Protein AF-A0A7U2MI88-F1 (afdb_monomer)

InterPro domains:
  IPR036291 NAD(P)-binding domain superfamily [SSF51735] (4-44)

Sequence (51 aa):
MELSIAVAGLGRMGKRHAHALIYRVPRARVVAVCNTVPEEVVCAKNNEEYK

Secondary structure (DSSP, 8-state):
--EEEEEE--SHHHHHHHHHHHHHSTTEEEEEEE-SSHHHHHHHHH-GGG-

Organism: Aspergillus flavus (strain ATCC 200026 / FGSC A1120 / IAM 13836 / NRRL 3357 / JCM 12722 / SRRC 167) (NCBI:txid332952)

Nearest PDB structures (foldseek):
  4l9r-assembly1_A  TM=9.397E-01  e=6.493E-02  Bacillus subtilis subsp. subtilis str. 168
  3nt2-assembly1_A  TM=8.193E-01  e=4.618E-02  Bacillus subtilis
  5iul-assembly1_C  TM=5.079E-01  e=5.750E-01  Bacillus subtilis subsp. subtilis str. 168
  5wq0-assembly5_E  TM=4.903E-01  e=6.589E-01  Paenisporosarcina sp. TG-14
  3cz5-assembly2_B  TM=5.085E-01  e=1.598E+00  Aurantimonas manganoxydans SI85-9A1

Structure (mmCIF, N/CA/C/O backbone):
data_AF-A0A7U2MI88-F1
#
_entry.id   AF-A0A7U2MI88-F1
#
loop_
_atom_site.group_PDB
_atom_site.id
_atom_site.type_symbol
_atom_site.label_atom_id
_atom_site.label_alt_id
_atom_site.label_comp_id
_atom_site.label_asym_id
_atom_site.label_entity_id
_atom_site.label_seq_id
_atom_site.pdbx_PDB_ins_code
_atom_site.Cartn_x
_atom_site.Cartn_y
_atom_site.Cartn_z
_atom_site.occupancy
_atom_site.B_iso_or_equiv
_atom_site.auth_seq_id
_atom_site.auth_comp_id
_atom_site.auth_asym_id
_atom_site.auth_atom_id
_atom_site.pdbx_PDB_model_num
ATOM 1 N N . MET A 1 1 ? -16.477 -5.442 9.162 1.00 63.50 1 MET A N 1
ATOM 2 C CA . MET A 1 1 ? -16.427 -5.394 7.690 1.00 63.50 1 MET A CA 1
ATOM 3 C C . MET A 1 1 ? -15.332 -4.410 7.329 1.00 63.50 1 MET A C 1
ATOM 5 O O . MET A 1 1 ? -15.452 -3.244 7.691 1.00 63.50 1 MET A O 1
ATOM 9 N N . GLU A 1 2 ? -14.226 -4.915 6.794 1.00 7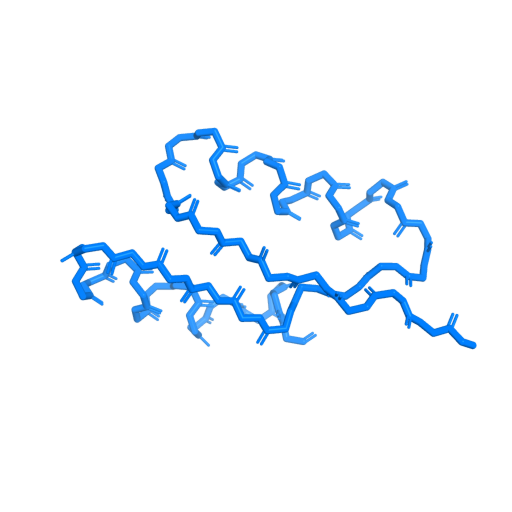8.06 2 GLU A N 1
ATOM 10 C CA . GLU A 1 2 ? -13.050 -4.126 6.409 1.00 78.06 2 GLU A CA 1
ATOM 11 C C . GLU A 1 2 ? -13.067 -3.915 4.896 1.00 78.06 2 GLU A C 1
ATOM 13 O O . GLU A 1 2 ? -13.552 -4.770 4.153 1.00 78.06 2 GLU A O 1
ATOM 18 N N . LEU A 1 3 ? -12.584 -2.761 4.451 1.00 81.25 3 LEU A N 1
ATOM 19 C CA . LEU A 1 3 ? -12.590 -2.355 3.056 1.00 81.25 3 LEU A CA 1
ATOM 20 C C . LEU A 1 3 ? -11.243 -2.726 2.436 1.00 81.25 3 LEU A C 1
ATOM 22 O O . LEU A 1 3 ? -10.215 -2.120 2.739 1.00 81.25 3 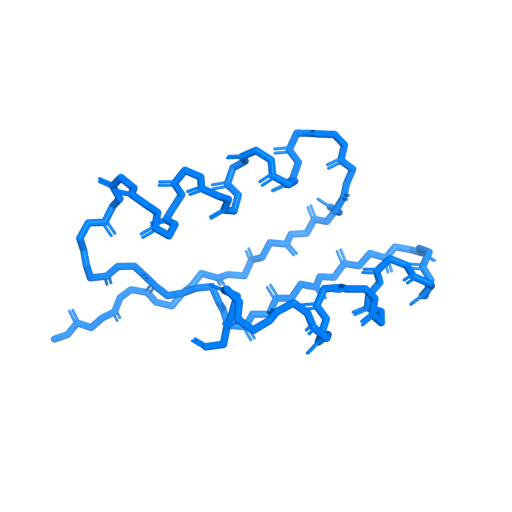LEU A O 1
ATOM 26 N N . SER A 1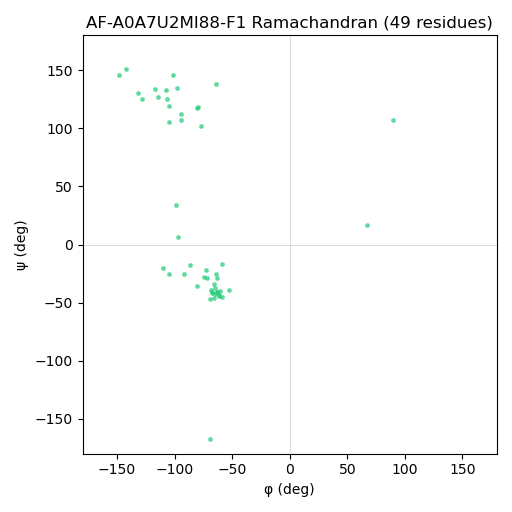 4 ? -11.259 -3.762 1.602 1.00 83.62 4 SER A N 1
ATOM 27 C CA . SER A 1 4 ? -10.087 -4.257 0.883 1.00 83.62 4 SER A CA 1
ATOM 28 C C . SER A 1 4 ? -9.812 -3.394 -0.343 1.00 83.62 4 SER A C 1
ATOM 30 O O . SER A 1 4 ? -10.645 -3.311 -1.243 1.00 83.62 4 SER A O 1
ATOM 32 N N . ILE A 1 5 ? -8.643 -2.758 -0.386 1.00 80.88 5 ILE A N 1
ATOM 33 C CA . ILE A 1 5 ? -8.257 -1.831 -1.454 1.00 80.88 5 ILE A CA 1
ATOM 34 C C . ILE A 1 5 ? -7.045 -2.388 -2.200 1.00 80.88 5 ILE A C 1
ATOM 36 O O . ILE A 1 5 ? -6.071 -2.822 -1.587 1.00 80.88 5 ILE A O 1
ATOM 40 N N . ALA A 1 6 ? -7.095 -2.359 -3.530 1.00 80.31 6 ALA A N 1
ATOM 41 C CA . ALA A 1 6 ? -5.955 -2.651 -4.388 1.00 80.31 6 ALA A CA 1
ATOM 42 C C . ALA A 1 6 ? -5.451 -1.352 -5.025 1.00 80.31 6 ALA A C 1
ATOM 44 O O . ALA A 1 6 ? -6.245 -0.557 -5.530 1.00 80.31 6 ALA A O 1
ATOM 45 N N . VAL A 1 7 ? -4.138 -1.129 -5.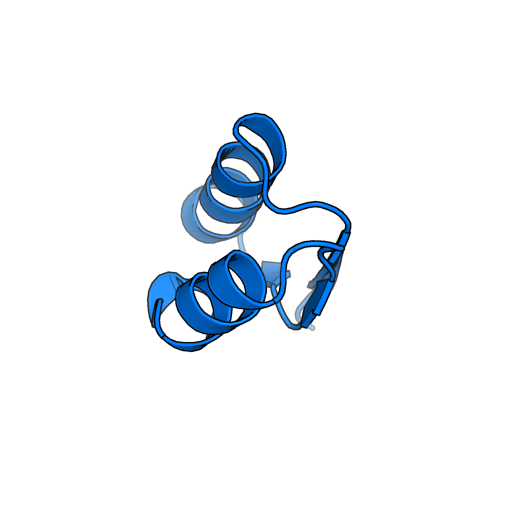001 1.00 76.81 7 VAL A N 1
ATOM 46 C CA . VAL A 1 7 ? -3.509 0.066 -5.579 1.00 76.81 7 VAL A CA 1
ATOM 47 C C . VAL A 1 7 ? -2.791 -0.323 -6.869 1.00 76.81 7 VAL A C 1
ATOM 49 O O . VAL A 1 7 ? -1.950 -1.215 -6.876 1.00 76.81 7 VAL A O 1
ATOM 52 N N . ALA A 1 8 ? -3.100 0.346 -7.976 1.00 77.44 8 ALA A N 1
ATOM 53 C CA . ALA A 1 8 ? -2.386 0.176 -9.238 1.00 77.44 8 ALA A CA 1
ATOM 54 C C . ALA A 1 8 ? -1.473 1.386 -9.480 1.00 77.44 8 ALA A C 1
ATOM 56 O O . ALA A 1 8 ? -1.939 2.519 -9.568 1.00 77.44 8 ALA A O 1
ATOM 57 N N . GLY A 1 9 ? -0.170 1.134 -9.575 1.00 73.75 9 GLY A N 1
ATOM 58 C CA . GLY A 1 9 ? 0.889 2.125 -9.726 1.00 73.75 9 GLY A CA 1
ATOM 59 C C . GLY A 1 9 ? 1.423 2.605 -8.378 1.00 73.75 9 GLY A C 1
ATOM 60 O O . GLY A 1 9 ? 0.790 3.405 -7.691 1.00 73.75 9 GLY A O 1
ATOM 61 N N . LEU A 1 10 ? 2.633 2.170 -8.017 1.00 73.00 10 LEU A N 1
ATOM 62 C CA . LEU A 1 10 ? 3.277 2.507 -6.738 1.00 73.00 10 LEU A CA 1
ATOM 63 C C . LEU A 1 10 ? 4.296 3.648 -6.859 1.00 73.00 10 LEU A C 1
ATOM 65 O O . LEU A 1 10 ? 5.284 3.708 -6.134 1.00 73.00 10 LEU A O 1
ATOM 69 N N . GLY 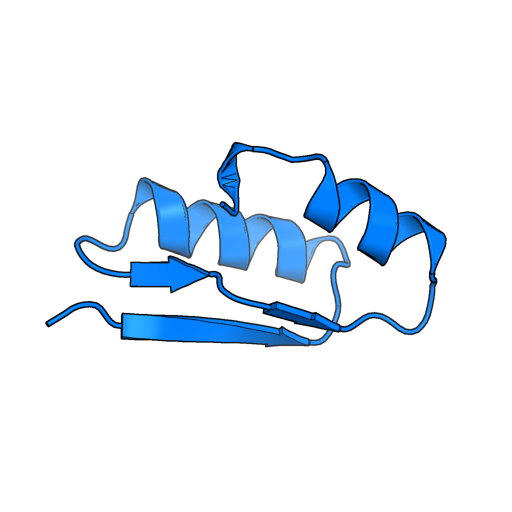A 1 11 ? 4.021 4.604 -7.745 1.00 74.50 11 GLY A N 1
ATOM 70 C CA . GLY A 1 11 ? 4.816 5.823 -7.857 1.00 74.50 11 GLY A CA 1
ATOM 71 C C . GLY A 1 11 ? 4.656 6.755 -6.644 1.00 74.50 11 GLY A C 1
ATOM 72 O O . GLY A 1 11 ? 4.052 6.425 -5.622 1.00 74.50 11 GLY A O 1
ATOM 73 N N . ARG A 1 12 ? 5.135 7.997 -6.774 1.00 78.94 12 ARG A N 1
ATOM 74 C CA . ARG A 1 12 ? 5.090 9.020 -5.703 1.00 78.94 12 ARG A CA 1
ATOM 75 C C . ARG A 1 12 ? 3.692 9.236 -5.103 1.00 78.94 12 ARG A C 1
ATOM 77 O O . ARG A 1 12 ? 3.564 9.412 -3.894 1.00 78.94 12 ARG A O 1
ATOM 84 N N . MET A 1 13 ? 2.652 9.218 -5.939 1.00 79.62 13 MET A N 1
ATOM 85 C CA . MET A 1 13 ? 1.264 9.386 -5.491 1.00 79.62 13 MET A CA 1
ATOM 86 C C . MET A 1 13 ? 0.664 8.097 -4.925 1.00 79.62 13 MET A C 1
ATOM 88 O O . MET A 1 13 ? -0.067 8.172 -3.940 1.00 79.62 13 MET A O 1
ATOM 92 N N . GLY A 1 14 ? 1.017 6.934 -5.485 1.00 77.31 14 GLY A N 1
ATOM 93 C CA . GLY A 1 14 ? 0.559 5.627 -5.005 1.00 77.31 14 GLY A CA 1
ATOM 94 C C . GLY A 1 14 ? 1.009 5.355 -3.571 1.00 77.31 14 GLY A C 1
ATOM 95 O O . GLY A 1 14 ? 0.183 5.005 -2.734 1.00 77.31 14 GLY A O 1
ATOM 96 N N . LYS A 1 15 ? 2.280 5.653 -3.251 1.00 76.50 15 LYS A N 1
ATOM 97 C CA . LYS A 1 15 ? 2.821 5.570 -1.877 1.00 76.50 15 LYS A CA 1
ATOM 98 C C . LYS A 1 15 ? 2.044 6.465 -0.909 1.00 76.50 15 LYS A C 1
ATOM 100 O O . LYS A 1 15 ? 1.655 6.029 0.168 1.00 76.50 15 LYS A O 1
ATOM 105 N N . ARG A 1 16 ? 1.759 7.712 -1.307 1.00 82.50 16 ARG A N 1
ATOM 106 C CA . ARG A 1 16 ? 1.008 8.668 -0.473 1.00 82.50 16 ARG A CA 1
ATOM 107 C C . ARG A 1 16 ? -0.448 8.265 -0.265 1.00 82.50 16 ARG A C 1
ATOM 109 O O . ARG A 1 16 ? -0.947 8.416 0.844 1.00 82.50 16 ARG A O 1
ATOM 116 N N . HIS A 1 17 ? -1.123 7.766 -1.299 1.00 81.38 17 HIS A N 1
ATOM 117 C CA . HIS A 1 17 ? -2.495 7.274 -1.171 1.00 81.38 17 HIS A CA 1
ATOM 118 C C . HIS A 1 17 ? -2.554 6.037 -0.285 1.00 81.38 17 HIS A C 1
ATOM 120 O O . HIS A 1 17 ? -3.369 5.997 0.626 1.00 81.38 17 HIS A O 1
ATOM 126 N N . ALA A 1 18 ? -1.661 5.071 -0.491 1.00 79.25 18 ALA A N 1
ATOM 127 C CA . ALA A 1 18 ? -1.621 3.867 0.325 1.00 79.25 18 ALA A CA 1
ATOM 128 C C . ALA A 1 18 ? -1.332 4.200 1.804 1.00 79.25 18 ALA A C 1
ATOM 130 O O . ALA A 1 18 ? -2.062 3.752 2.683 1.00 79.25 18 ALA A O 1
ATOM 131 N N . HIS A 1 19 ? -0.382 5.100 2.078 1.00 81.12 19 HIS A N 1
ATOM 132 C CA . HIS A 1 19 ? -0.117 5.597 3.431 1.00 81.12 19 HIS A CA 1
ATOM 133 C C . HIS A 1 19 ? -1.317 6.362 4.022 1.00 81.12 19 HIS A C 1
ATOM 135 O O . HIS A 1 19 ? -1.660 6.198 5.188 1.00 81.12 19 HIS A O 1
ATOM 141 N N . ALA A 1 20 ? -2.010 7.193 3.240 1.00 83.81 20 ALA A N 1
ATOM 142 C CA . ALA A 1 20 ? -3.217 7.868 3.718 1.00 83.81 20 ALA A CA 1
ATOM 143 C C . ALA A 1 20 ? -4.348 6.872 4.027 1.00 83.81 20 ALA A C 1
ATOM 145 O O . ALA A 1 20 ? -5.055 7.049 5.013 1.00 83.81 20 ALA A O 1
ATOM 146 N N . LEU A 1 21 ? -4.499 5.817 3.227 1.00 81.38 21 LEU A N 1
ATOM 147 C CA . LEU A 1 21 ? -5.495 4.773 3.456 1.00 81.38 21 LEU A CA 1
ATOM 148 C C . LEU A 1 21 ? -5.208 3.997 4.746 1.00 81.38 21 LEU A C 1
ATOM 150 O O . LEU A 1 21 ? -6.127 3.796 5.528 1.00 81.38 21 LEU A O 1
ATOM 154 N N . ILE A 1 22 ? -3.948 3.647 5.008 1.00 80.56 22 ILE A N 1
ATOM 155 C CA . ILE A 1 22 ? -3.557 2.924 6.228 1.00 80.56 22 ILE A CA 1
ATOM 156 C C . ILE A 1 22 ? -3.705 3.801 7.477 1.00 80.56 22 ILE A C 1
ATOM 158 O O . ILE A 1 22 ? -4.271 3.370 8.477 1.00 80.56 22 ILE A O 1
ATOM 162 N N . TYR A 1 23 ? -3.213 5.043 7.431 1.00 82.25 23 TYR A N 1
ATOM 163 C CA . TYR A 1 23 ? -3.106 5.880 8.632 1.00 82.25 23 TYR A CA 1
ATOM 164 C C . TYR A 1 23 ? -4.313 6.783 8.894 1.00 82.25 23 TYR A C 1
ATOM 166 O O . TYR A 1 23 ? -4.529 7.187 10.034 1.00 82.25 23 TYR A O 1
ATOM 174 N N . ARG A 1 24 ? -5.082 7.160 7.864 1.00 85.31 24 ARG A N 1
ATOM 175 C CA . ARG A 1 24 ? -6.231 8.073 8.018 1.00 85.31 24 ARG A CA 1
ATOM 176 C C . ARG A 1 24 ? -7.585 7.407 7.836 1.00 85.31 24 ARG A C 1
ATOM 178 O O . ARG A 1 24 ? -8.567 7.995 8.283 1.00 85.31 24 ARG A O 1
ATOM 185 N N . VAL A 1 25 ? -7.677 6.245 7.185 1.00 80.62 25 VAL A N 1
ATOM 186 C CA . VAL A 1 25 ? -8.976 5.613 6.913 1.00 80.62 25 VAL A CA 1
ATOM 187 C C . VAL A 1 25 ? -9.198 4.431 7.858 1.00 80.62 25 VAL A C 1
ATOM 189 O O . VAL A 1 25 ? -8.610 3.367 7.671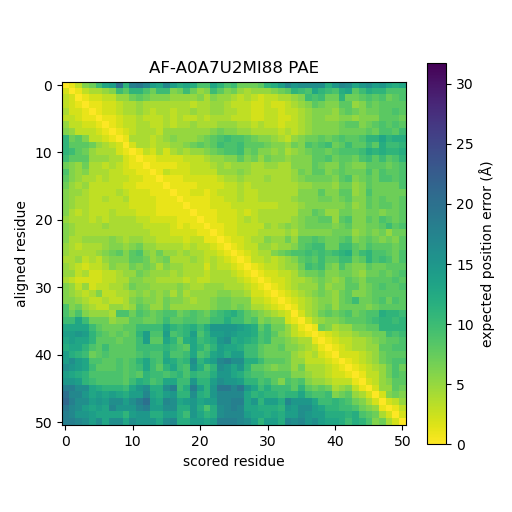 1.00 80.62 25 VAL A O 1
ATOM 192 N N . PRO A 1 26 ? -10.069 4.573 8.874 1.00 78.56 26 PRO A N 1
ATOM 193 C CA . PRO A 1 26 ? -10.391 3.460 9.752 1.00 78.56 26 PRO A CA 1
ATOM 194 C C . PRO A 1 26 ? -11.084 2.349 8.954 1.00 78.56 26 PRO A C 1
ATOM 196 O O . PRO A 1 26 ?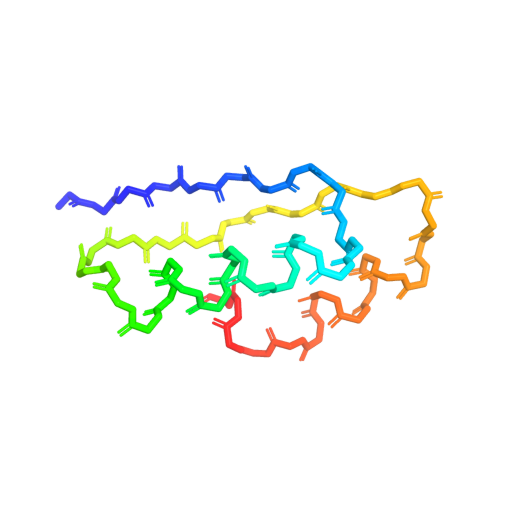 -11.972 2.617 8.145 1.00 78.56 26 PRO A O 1
ATOM 199 N N . ARG A 1 27 ? -10.705 1.093 9.224 1.00 82.50 27 ARG A N 1
ATOM 200 C CA . ARG A 1 27 ? -11.223 -0.124 8.564 1.00 82.50 27 ARG A CA 1
ATOM 201 C C . ARG A 1 27 ? -10.858 -0.282 7.081 1.00 82.50 27 ARG A C 1
ATOM 203 O O . ARG A 1 27 ? -11.497 -1.089 6.409 1.00 82.50 27 ARG A O 1
ATOM 210 N N . ALA A 1 28 ? -9.867 0.440 6.562 1.00 80.94 28 ALA A N 1
ATOM 211 C CA . ALA A 1 28 ? -9.319 0.191 5.230 1.00 80.94 28 ALA A CA 1
ATOM 212 C C . ALA A 1 28 ? -8.043 -0.654 5.324 1.00 80.94 28 ALA A C 1
ATOM 214 O O . ALA A 1 28 ? -7.170 -0.372 6.140 1.00 80.94 28 ALA A O 1
ATOM 215 N N . ARG A 1 29 ? -7.925 -1.673 4.468 1.00 78.06 29 ARG A N 1
ATOM 216 C CA . ARG A 1 29 ? -6.722 -2.503 4.344 1.00 78.06 29 ARG A CA 1
ATOM 217 C C . ARG A 1 29 ? -6.305 -2.570 2.885 1.00 78.06 29 ARG A C 1
ATOM 219 O O . ARG A 1 29 ? -7.104 -2.932 2.021 1.00 78.06 29 ARG A O 1
ATOM 226 N N . VAL A 1 30 ? -5.055 -2.218 2.607 1.00 77.81 30 VAL A N 1
ATOM 227 C CA . VAL A 1 30 ? -4.478 -2.360 1.268 1.00 77.81 30 VAL A CA 1
ATOM 228 C C . VAL A 1 30 ? -4.056 -3.817 1.102 1.00 77.81 30 VAL A C 1
ATOM 230 O O . VAL A 1 30 ? -3.237 -4.295 1.865 1.00 77.81 30 VAL A O 1
ATOM 233 N N . VAL A 1 31 ? -4.648 -4.547 0.156 1.00 76.44 31 VAL A N 1
ATOM 234 C CA . VAL A 1 31 ? -4.461 -6.011 0.031 1.00 76.44 31 VAL A CA 1
ATOM 235 C C . VAL A 1 31 ? -3.551 -6.376 -1.138 1.00 76.44 31 VAL A C 1
ATOM 237 O O . VAL A 1 31 ? -2.931 -7.437 -1.152 1.00 76.44 31 VAL A O 1
ATOM 240 N N . ALA A 1 32 ? -3.472 -5.507 -2.143 1.00 69.25 32 ALA A N 1
ATOM 241 C CA . ALA A 1 32 ? -2.697 -5.766 -3.342 1.00 69.25 32 ALA A CA 1
ATOM 242 C C . ALA A 1 32 ? -2.127 -4.478 -3.920 1.00 69.25 32 ALA A C 1
ATOM 244 O O . ALA A 1 32 ? -2.768 -3.424 -3.887 1.00 69.25 32 ALA A O 1
ATOM 245 N N . VAL A 1 33 ? -0.934 -4.595 -4.503 1.00 75.38 33 VAL A N 1
ATOM 246 C CA . VAL A 1 33 ? -0.332 -3.525 -5.284 1.00 75.38 33 VAL A CA 1
ATOM 247 C C . VAL A 1 33 ? 0.182 -4.055 -6.616 1.00 75.38 33 VAL A C 1
ATOM 249 O O . VAL A 1 33 ? 0.898 -5.054 -6.655 1.00 75.38 33 VAL A O 1
ATOM 252 N N . CYS A 1 34 ? -0.170 -3.378 -7.707 1.00 71.56 34 CYS A N 1
ATOM 253 C CA . CYS A 1 34 ? 0.265 -3.716 -9.060 1.00 71.56 34 CYS A CA 1
ATOM 254 C C . CYS A 1 34 ? 1.147 -2.596 -9.613 1.00 71.56 34 CYS A C 1
ATOM 256 O O . CYS A 1 34 ? 0.728 -1.445 -9.619 1.00 71.56 34 CYS A O 1
ATOM 258 N N . ASN A 1 35 ? 2.346 -2.906 -10.104 1.00 72.19 35 ASN A N 1
ATOM 259 C CA . ASN A 1 35 ? 3.210 -1.934 -10.773 1.00 72.19 35 ASN A CA 1
ATOM 260 C C . ASN A 1 35 ? 3.935 -2.588 -11.952 1.00 72.19 35 ASN A C 1
ATOM 262 O O . ASN A 1 35 ? 4.202 -3.787 -11.920 1.00 72.19 35 ASN A O 1
ATOM 266 N N . THR A 1 36 ? 4.268 -1.807 -12.979 1.00 72.31 36 THR A N 1
ATOM 267 C CA . THR A 1 36 ? 5.040 -2.281 -14.140 1.00 72.31 36 THR A CA 1
ATOM 268 C C . THR A 1 36 ? 6.513 -2.522 -13.809 1.00 72.31 36 THR A C 1
ATOM 270 O O . THR A 1 36 ? 7.162 -3.307 -14.494 1.00 72.31 36 THR A O 1
ATOM 273 N N . VAL A 1 37 ? 7.035 -1.894 -12.747 1.00 73.25 37 VAL A N 1
ATOM 274 C CA . VAL A 1 37 ? 8.394 -2.133 -12.244 1.00 73.25 37 VAL A CA 1
ATOM 275 C C . VAL A 1 37 ? 8.344 -3.184 -11.127 1.00 73.25 37 VAL A C 1
ATOM 277 O O . VAL A 1 37 ? 7.811 -2.886 -10.051 1.00 73.25 37 VAL A O 1
ATOM 280 N N . PRO A 1 38 ? 8.898 -4.393 -11.339 1.00 67.38 38 PRO A N 1
ATOM 281 C CA . PRO A 1 38 ? 8.821 -5.496 -10.376 1.00 67.38 38 PRO A CA 1
ATOM 282 C C . PRO A 1 38 ? 9.520 -5.179 -9.046 1.00 67.38 38 PRO A C 1
ATOM 284 O O . PRO A 1 38 ? 9.094 -5.644 -7.993 1.00 67.38 38 PRO A O 1
ATOM 287 N N . GLU A 1 39 ? 10.540 -4.326 -9.068 1.00 67.38 39 GLU A N 1
ATOM 288 C CA . GLU A 1 39 ? 11.304 -3.906 -7.888 1.00 67.38 39 GLU A CA 1
ATOM 289 C C . GLU A 1 39 ? 10.460 -3.084 -6.896 1.00 67.38 39 GLU A C 1
ATOM 291 O O . GLU A 1 39 ? 10.564 -3.248 -5.680 1.00 67.38 39 GLU A O 1
ATOM 296 N N . GLU A 1 40 ? 9.520 -2.275 -7.399 1.00 65.69 40 GLU A N 1
ATOM 297 C CA . GLU A 1 40 ? 8.575 -1.552 -6.541 1.00 65.69 40 GLU A CA 1
ATOM 298 C C . GLU A 1 40 ? 7.493 -2.472 -5.961 1.00 65.69 40 GLU A C 1
ATOM 300 O O . GLU A 1 40 ? 7.007 -2.218 -4.861 1.00 65.69 40 GLU A O 1
ATOM 305 N N . VAL A 1 41 ? 7.142 -3.559 -6.658 1.00 67.00 41 VAL A N 1
ATOM 306 C CA . VAL A 1 41 ? 6.210 -4.578 -6.143 1.00 67.00 41 VAL A CA 1
ATOM 307 C C . VAL A 1 41 ? 6.846 -5.342 -4.978 1.00 67.00 41 VAL A C 1
ATOM 309 O O . VAL A 1 41 ? 6.180 -5.606 -3.978 1.00 67.00 41 VAL A O 1
ATOM 312 N N . VAL A 1 42 ? 8.144 -5.652 -5.062 1.00 63.81 42 VAL A N 1
ATOM 313 C CA . VAL A 1 42 ? 8.891 -6.304 -3.971 1.00 63.81 42 VAL A CA 1
ATOM 314 C C . VAL A 1 42 ? 9.037 -5.370 -2.766 1.00 63.81 42 VAL A C 1
ATOM 316 O O . VAL A 1 42 ? 8.813 -5.797 -1.635 1.00 63.81 42 VAL A O 1
ATOM 319 N N . CYS A 1 43 ? 9.317 -4.084 -2.997 1.00 61.44 43 CYS A N 1
ATOM 320 C CA . CYS A 1 43 ? 9.343 -3.065 -1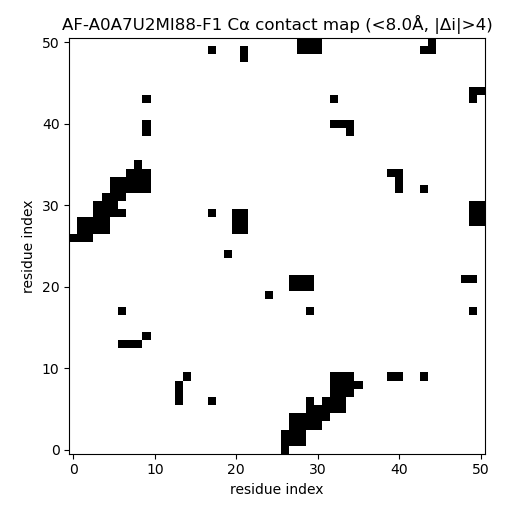.944 1.00 61.44 43 CYS A CA 1
ATOM 321 C C . CYS A 1 43 ? 7.979 -2.928 -1.237 1.00 61.44 43 CYS A C 1
ATOM 323 O O . CYS A 1 43 ? 7.924 -2.856 -0.012 1.00 61.44 43 CYS A O 1
ATOM 325 N N . ALA A 1 44 ? 6.871 -2.989 -1.985 1.00 64.50 44 ALA A N 1
ATOM 326 C CA . ALA A 1 44 ? 5.517 -2.987 -1.425 1.00 64.50 44 ALA A CA 1
ATOM 327 C C . ALA A 1 44 ? 5.232 -4.207 -0.545 1.00 64.50 44 ALA A C 1
ATOM 329 O O . ALA A 1 44 ? 4.608 -4.089 0.502 1.00 64.50 44 ALA A O 1
ATOM 330 N N . LYS A 1 45 ? 5.696 -5.382 -0.984 1.00 62.72 45 LYS A N 1
ATOM 331 C CA . LYS A 1 45 ? 5.467 -6.661 -0.305 1.00 62.72 45 LYS A CA 1
ATOM 332 C C . LYS A 1 45 ? 6.263 -6.789 1.000 1.00 62.72 45 LYS A C 1
ATOM 334 O O . LYS A 1 45 ? 5.815 -7.482 1.909 1.00 62.72 45 LYS A O 1
ATOM 339 N N . ASN A 1 46 ? 7.422 -6.130 1.077 1.00 58.25 46 ASN A N 1
ATOM 340 C CA . ASN A 1 46 ? 8.277 -6.094 2.266 1.00 58.25 46 ASN A CA 1
ATOM 341 C C . ASN A 1 46 ? 7.906 -4.986 3.258 1.00 58.25 46 ASN A C 1
ATOM 343 O O . ASN A 1 46 ? 8.312 -5.062 4.415 1.00 58.25 46 ASN A O 1
ATOM 347 N N . ASN A 1 47 ? 7.144 -3.975 2.839 1.00 61.31 47 ASN A N 1
ATOM 348 C CA . ASN A 1 47 ? 6.645 -2.967 3.762 1.00 61.31 47 ASN A CA 1
ATOM 349 C C . ASN A 1 47 ? 5.459 -3.539 4.545 1.00 61.31 47 ASN A C 1
ATOM 351 O O . ASN A 1 47 ? 4.331 -3.617 4.061 1.00 61.31 47 ASN A O 1
ATOM 355 N N . GLU A 1 48 ? 5.751 -3.924 5.784 1.00 54.22 48 GLU A N 1
ATOM 356 C CA . GLU A 1 48 ? 4.823 -4.491 6.767 1.00 54.22 48 GLU A CA 1
ATOM 357 C C . GLU A 1 48 ? 3.637 -3.563 7.094 1.00 54.22 48 GLU A C 1
ATOM 359 O O . GLU A 1 48 ? 2.604 -4.024 7.566 1.00 54.22 48 GLU A O 1
ATOM 364 N N . GLU A 1 49 ? 3.748 -2.275 6.752 1.00 54.44 49 GLU A N 1
ATOM 365 C CA . GLU A 1 49 ? 2.675 -1.275 6.826 1.00 54.44 49 GLU A CA 1
ATOM 366 C C . GLU A 1 49 ? 1.491 -1.571 5.886 1.00 54.44 49 GLU A C 1
ATOM 368 O O . GLU A 1 49 ? 0.376 -1.139 6.166 1.00 54.44 49 GLU A O 1
ATOM 373 N N . TYR A 1 50 ? 1.706 -2.308 4.787 1.00 52.75 50 TYR A N 1
ATOM 374 C CA . TYR A 1 50 ? 0.656 -2.685 3.827 1.00 52.75 50 TYR A CA 1
ATOM 375 C C . TYR A 1 50 ? 0.081 -4.087 4.068 1.00 52.75 50 TYR A C 1
ATOM 377 O O . TYR A 1 50 ? -0.655 -4.585 3.218 1.00 52.75 50 TYR A O 1
ATOM 385 N N . LYS A 1 51 ? 0.462 -4.759 5.160 1.00 47.09 51 LYS A N 1
ATOM 386 C CA . LYS A 1 51 ? 0.064 -6.144 5.426 1.00 47.09 51 LYS A CA 1
ATOM 387 C C . LYS A 1 51 ? -1.300 -6.240 6.090 1.00 47.09 51 LYS A C 1
ATOM 389 O O . LYS A 1 51 ? -1.625 -5.451 6.995 1.00 47.09 51 LYS A O 1
#

Mean predicted aligned error: 6.73 Å

Radius of gyration: 10.33 Å; Cα contacts (8 Å, |Δi|>4): 68; chains: 1; bounding box: 28×16×24 Å

Foldseek 3Di:
DAAEDEFEACPPVSVVVLVCQLPPPPRYAHDYYHYPDVVVRVVCVPPPSRD

Solvent-accessible surface area (backbone atoms only — not comparable to full-atom values): 3083 Å² total; per-residue (Å²): 136,68,47,79,39,71,48,76,43,72,50,81,64,35,51,51,50,53,50,44,38,57,76,70,35,87,57,42,42,51,77,46,71,46,50,95,51,64,70,59,40,53,54,53,72,67,39,70,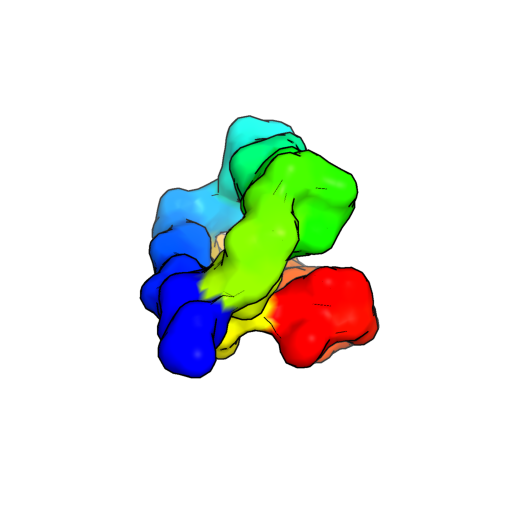85,50,107

pLDDT: mean 73.14, std 9.2, range [47.09, 85.31]